Protein AF-A0A2N1MX37-F1 (afdb_monomer_lite)

Sequence (131 aa):
MPYKDLLLLTGAYEINIEELEELEKIKNSEKNAKVDQKEILVNDLLDKLIKQSNNEYHDVFFIFDEEQEKIGANRYVLSAASSYFKRMFYSGLSESSRDEIEVSIKGIHPDIFWILLRWLYGQSFEDAVKS

InterPro domains:
  IPR000210 BTB/POZ domain [PF00651] (53-126)
  IPR000210 BTB/POZ domain [PS50097] (58-121)
  IPR011333 SKP1/BTB/POZ domain superfamily [G3DSA:3.30.710.10] (22-130)
  IPR011333 SKP1/BTB/POZ domain superfamily [SSF54695] (53-124)

Radius of gyration: 19.91 Å; chains: 1; bounding box: 53×25×52 Å

Secondary structure (DSSP, 8-state):
--HHHHHHHTT-----HHHHHHHHHHHHHHTTS---HHHHHHHHHHHHHHH---GGG--EEEEETTT--EEEE-HHHHHHH-HHHHHHHHSSSGGGGSSSEEEEE-S--HHHHHHHHHHHTT--HHHHTT-

Foldseek 3Di:
DPVVVVCVVVPDDDQDPVNVVVVVVVCVVCVVDPDDPVVVQLVVQLCCQVVVVDLVQFQEWEAEPPPRDIGGHHLVLLVVLDVVSVCVQPVPPPNVPDSHYYHYDYPDDVLVVQLVVSVSSPDDSVVSNVD

pLDDT: mean 84.65, std 12.6, range [48.97, 97.56]

Organism: NCBI:txid588596

Structure (mmCIF, N/CA/C/O backbone):
data_AF-A0A2N1MX37-F1
#
_entry.id   AF-A0A2N1MX37-F1
#
loop_
_atom_site.group_PDB
_atom_site.id
_atom_site.type_symbol
_atom_site.label_atom_id
_atom_site.label_alt_id
_atom_site.label_comp_id
_atom_site.label_asym_id
_atom_site.label_entity_id
_atom_site.label_seq_id
_atom_site.pdbx_PDB_ins_code
_atom_site.Cartn_x
_atom_site.Cartn_y
_atom_site.Cartn_z
_atom_site.occupancy
_atom_site.B_iso_or_equiv
_atom_site.auth_seq_id
_atom_site.auth_comp_id
_atom_site.auth_asym_id
_atom_site.auth_atom_id
_atom_site.pdbx_PDB_model_num
ATOM 1 N N . MET A 1 1 ? 8.408 4.321 -35.810 1.00 56.41 1 MET A N 1
ATOM 2 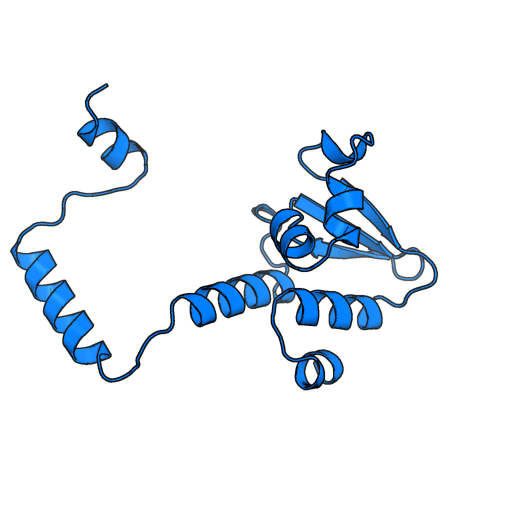C CA . MET A 1 1 ? 9.293 4.887 -34.776 1.00 56.41 1 MET A CA 1
ATOM 3 C C . MET A 1 1 ? 10.320 3.822 -34.417 1.00 56.41 1 MET A C 1
ATOM 5 O O . MET A 1 1 ? 9.905 2.758 -33.970 1.00 56.41 1 MET A O 1
ATOM 9 N N . PRO A 1 2 ? 11.609 4.018 -34.729 1.00 85.94 2 PRO A N 1
ATOM 10 C CA . PRO A 1 2 ? 12.679 3.124 -34.288 1.00 85.94 2 PRO A CA 1
ATOM 11 C C . PRO A 1 2 ? 12.681 2.974 -32.760 1.00 85.94 2 PRO A C 1
ATOM 13 O O . PRO A 1 2 ? 12.478 3.946 -32.040 1.00 85.94 2 PRO A O 1
ATOM 16 N N . TYR A 1 3 ? 12.926 1.764 -32.253 1.00 82.31 3 TYR A N 1
ATOM 17 C CA . TYR A 1 3 ? 12.909 1.464 -30.812 1.00 82.31 3 TYR A CA 1
ATOM 18 C C . TYR A 1 3 ? 13.896 2.323 -29.995 1.00 82.31 3 TYR A C 1
ATOM 20 O O . TYR A 1 3 ? 13.604 2.679 -28.858 1.00 82.31 3 TYR A O 1
ATOM 28 N N . LYS A 1 4 ? 15.027 2.727 -30.592 1.00 85.94 4 LYS A N 1
ATOM 29 C CA . LYS A 1 4 ? 16.013 3.610 -29.949 1.00 85.94 4 LYS A CA 1
ATOM 30 C C . LYS A 1 4 ? 15.424 4.984 -29.598 1.00 85.94 4 LYS A C 1
ATOM 32 O O . LYS A 1 4 ? 15.681 5.494 -28.514 1.00 85.94 4 LYS A O 1
ATOM 37 N N . ASP A 1 5 ? 14.570 5.529 -30.462 1.00 87.75 5 ASP A N 1
ATOM 38 C CA . ASP A 1 5 ? 13.920 6.822 -30.225 1.00 87.75 5 ASP A CA 1
ATOM 39 C C . ASP A 1 5 ? 12.871 6.727 -29.111 1.00 87.75 5 ASP A C 1
ATOM 41 O O . ASP A 1 5 ? 12.687 7.674 -28.352 1.00 87.75 5 ASP A O 1
ATOM 45 N N . LEU A 1 6 ? 12.208 5.571 -28.975 1.00 85.56 6 LEU A N 1
ATOM 46 C CA . LEU A 1 6 ? 11.275 5.315 -27.877 1.00 85.56 6 LEU A CA 1
ATOM 47 C C . LEU A 1 6 ? 12.007 5.262 -26.531 1.00 85.56 6 LEU A C 1
ATOM 49 O O . LEU A 1 6 ? 11.553 5.878 -25.574 1.00 85.56 6 LEU A O 1
ATOM 53 N N . LEU A 1 7 ? 13.151 4.574 -26.475 1.00 86.50 7 LEU A N 1
ATOM 54 C CA . LEU A 1 7 ? 13.968 4.494 -25.264 1.00 86.50 7 LEU A CA 1
ATOM 55 C C . LEU A 1 7 ? 14.404 5.882 -24.786 1.00 86.50 7 LEU A C 1
ATOM 57 O O . LEU A 1 7 ? 14.177 6.223 -23.624 1.00 86.50 7 LEU A O 1
ATOM 61 N N . LEU A 1 8 ? 14.960 6.693 -25.690 1.00 87.88 8 LEU A N 1
ATOM 62 C CA . LEU A 1 8 ? 15.376 8.061 -25.376 1.00 87.88 8 LEU A CA 1
ATOM 63 C C . LEU A 1 8 ? 14.188 8.934 -24.943 1.00 87.88 8 LEU A C 1
ATOM 65 O O . LEU A 1 8 ? 14.290 9.665 -23.961 1.00 87.88 8 LEU A O 1
ATOM 69 N N . LEU A 1 9 ? 13.036 8.820 -25.618 1.00 87.00 9 LEU A N 1
ATOM 70 C CA . LEU A 1 9 ? 11.818 9.553 -25.248 1.00 87.00 9 LEU A CA 1
ATOM 71 C C . LEU A 1 9 ? 11.332 9.204 -23.832 1.00 87.00 9 LEU A C 1
ATOM 73 O O . LEU A 1 9 ? 10.831 10.073 -23.124 1.00 87.00 9 LEU A O 1
ATOM 77 N N . THR A 1 10 ? 11.491 7.948 -23.410 1.00 83.00 10 THR A N 1
ATOM 78 C CA . THR A 1 10 ? 11.126 7.486 -22.059 1.00 83.00 10 THR A CA 1
ATOM 79 C C . THR A 1 10 ? 12.193 7.766 -20.994 1.00 83.00 10 THR A C 1
ATOM 81 O O . THR A 1 10 ? 12.071 7.281 -19.873 1.00 83.00 10 THR A O 1
ATOM 84 N N . GLY A 1 11 ? 13.230 8.547 -21.319 1.00 81.88 11 GLY A N 1
ATOM 85 C CA . GLY A 1 11 ? 14.264 8.970 -20.371 1.00 81.88 11 GLY A CA 1
ATOM 86 C C . GLY A 1 11 ? 15.460 8.025 -20.256 1.00 81.88 11 GLY A C 1
ATOM 87 O O . GLY A 1 11 ? 16.289 8.203 -19.365 1.00 81.88 11 GLY A O 1
ATOM 88 N N . ALA A 1 12 ? 15.586 7.032 -21.140 1.00 87.38 12 ALA A N 1
ATOM 89 C CA 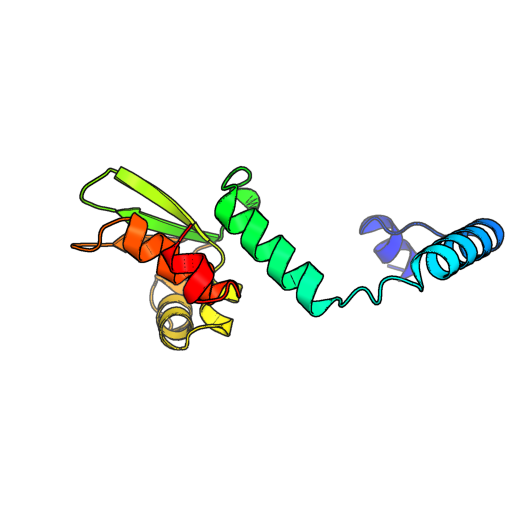. ALA A 1 12 ? 16.827 6.273 -21.238 1.00 87.38 12 ALA A CA 1
ATOM 90 C C . ALA A 1 12 ? 17.926 7.139 -21.869 1.00 87.38 12 ALA A C 1
ATOM 92 O O . ALA A 1 12 ? 17.655 8.033 -22.670 1.00 87.38 12 ALA A O 1
ATOM 93 N N . TYR A 1 13 ? 19.177 6.827 -21.559 1.00 82.19 13 TYR A N 1
ATOM 94 C CA . TYR A 1 13 ? 20.340 7.385 -22.236 1.00 82.19 13 TYR A CA 1
ATOM 95 C C . TYR A 1 13 ? 21.298 6.256 -22.615 1.00 82.19 13 TYR A C 1
ATOM 97 O O . TYR A 1 13 ? 21.264 5.164 -22.044 1.00 82.19 13 TYR A O 1
ATOM 105 N N . GLU A 1 14 ? 22.101 6.497 -23.646 1.00 81.75 14 GLU A N 1
ATOM 106 C CA . GLU A 1 14 ? 23.081 5.529 -24.127 1.00 81.75 14 GLU A CA 1
ATOM 107 C C . GLU A 1 14 ? 24.301 5.579 -23.207 1.00 81.75 14 GLU A C 1
ATOM 109 O O . GLU A 1 14 ? 24.959 6.610 -23.111 1.00 81.75 14 GLU A O 1
ATOM 114 N N . ILE A 1 15 ? 24.557 4.477 -22.505 1.00 81.56 15 ILE A N 1
ATOM 115 C CA . ILE A 1 15 ? 25.709 4.341 -21.613 1.00 81.56 15 ILE A CA 1
ATOM 116 C C . ILE A 1 15 ? 26.903 3.899 -22.457 1.00 81.56 15 ILE A C 1
ATOM 118 O O . ILE A 1 15 ? 26.793 2.945 -23.237 1.00 81.56 15 ILE A O 1
ATOM 122 N N . ASN A 1 16 ? 28.036 4.584 -22.320 1.00 85.06 16 ASN A N 1
ATOM 123 C CA . ASN A 1 16 ? 29.261 4.195 -23.019 1.00 85.06 16 ASN A CA 1
ATOM 124 C C . ASN A 1 16 ? 30.031 3.089 -22.256 1.00 85.06 16 ASN A C 1
ATOM 126 O O . ASN A 1 16 ? 29.708 2.745 -21.122 1.00 85.06 16 ASN A O 1
ATOM 130 N N . ILE A 1 17 ? 31.042 2.490 -22.895 1.00 79.94 17 ILE A N 1
ATOM 131 C CA . ILE A 1 17 ? 31.804 1.371 -22.304 1.00 79.94 17 ILE A CA 1
ATOM 132 C C . ILE A 1 17 ? 32.541 1.798 -21.025 1.00 79.94 17 ILE A C 1
ATOM 134 O O . ILE A 1 17 ? 32.602 1.027 -20.073 1.00 79.94 17 ILE A O 1
ATOM 138 N N . GLU A 1 18 ? 33.047 3.026 -20.970 1.00 81.38 18 GLU A N 1
ATOM 139 C CA . GLU A 1 18 ? 33.795 3.553 -19.822 1.00 81.38 18 GLU A CA 1
ATOM 140 C C . GLU A 1 18 ? 32.873 3.742 -18.603 1.00 81.38 18 GLU A C 1
ATOM 142 O O . GLU A 1 18 ? 33.199 3.316 -17.496 1.00 81.38 18 GLU A O 1
ATOM 147 N N . GLU A 1 19 ? 31.669 4.272 -18.821 1.00 77.88 19 GLU A N 1
ATOM 148 C CA . GLU A 1 19 ? 30.606 4.389 -17.819 1.00 77.88 19 GLU A CA 1
ATOM 149 C C . GLU A 1 19 ? 30.106 3.013 -17.359 1.00 77.88 19 GLU A C 1
ATOM 151 O O . GLU A 1 19 ? 29.844 2.814 -16.172 1.00 77.88 19 GLU A O 1
ATOM 156 N N . LEU A 1 20 ? 30.004 2.032 -18.264 1.00 79.06 20 LEU A N 1
ATOM 157 C CA . LEU A 1 20 ? 29.667 0.653 -17.896 1.00 79.06 20 LEU A CA 1
ATOM 158 C C . LEU A 1 20 ? 30.728 0.048 -16.965 1.00 79.06 20 LEU A C 1
ATOM 160 O O . LEU A 1 20 ? 30.373 -0.555 -15.950 1.00 79.06 20 LEU A O 1
ATOM 164 N N . GLU A 1 21 ? 32.013 0.240 -17.263 1.00 79.75 21 GLU A N 1
ATOM 165 C CA . GLU A 1 21 ? 33.118 -0.243 -16.426 1.00 79.75 21 GLU A CA 1
ATOM 166 C C . GLU A 1 21 ? 33.165 0.449 -15.052 1.00 79.75 21 GLU A C 1
ATOM 168 O O . GLU A 1 21 ? 33.476 -0.187 -14.038 1.00 79.75 21 GLU A O 1
ATOM 173 N N . GLU A 1 22 ? 32.840 1.742 -14.978 1.00 77.31 22 GLU A N 1
ATOM 174 C CA . GLU A 1 22 ? 32.704 2.466 -13.708 1.00 77.31 22 GLU A CA 1
ATOM 175 C C . GLU A 1 22 ? 31.515 1.961 -12.879 1.00 77.31 22 GLU A C 1
ATOM 177 O O . GLU A 1 22 ? 31.666 1.693 -11.682 1.00 77.31 22 GLU A O 1
ATOM 182 N N . LEU A 1 23 ? 30.360 1.725 -13.508 1.00 72.62 23 LEU A N 1
ATOM 183 C CA . LEU A 1 23 ? 29.183 1.145 -12.852 1.00 72.62 23 LEU A CA 1
ATOM 184 C C . LEU A 1 23 ? 29.442 -0.283 -12.348 1.00 72.62 23 LEU A C 1
ATOM 186 O 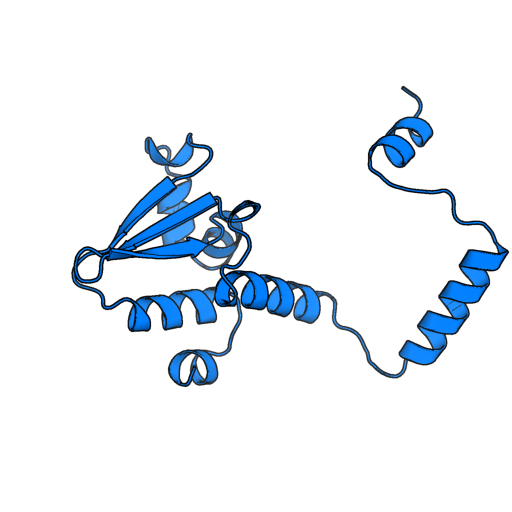O . LEU A 1 23 ? 28.956 -0.665 -11.279 1.00 72.62 23 LEU A O 1
ATOM 190 N N . GLU A 1 24 ? 30.232 -1.080 -13.070 1.00 71.62 24 GLU A N 1
ATOM 191 C CA . GLU A 1 24 ? 30.654 -2.409 -12.617 1.00 71.62 24 GLU A CA 1
ATOM 192 C C . GLU A 1 24 ? 31.586 -2.350 -11.399 1.00 71.62 24 GLU A C 1
ATOM 194 O O . GLU A 1 24 ? 31.471 -3.183 -10.492 1.00 71.62 24 GLU A O 1
ATOM 199 N N . LYS A 1 25 ? 32.480 -1.356 -11.323 1.00 71.06 25 LYS A N 1
ATOM 200 C CA . LYS A 1 25 ? 33.322 -1.124 -10.134 1.00 71.06 25 LYS A CA 1
ATOM 201 C C . LYS A 1 25 ? 32.480 -0.716 -8.923 1.00 71.06 25 LYS A C 1
ATOM 203 O O . LYS A 1 25 ? 32.695 -1.266 -7.841 1.00 71.06 25 LYS A O 1
ATOM 208 N N . ILE A 1 26 ? 31.486 0.157 -9.113 1.00 67.06 26 ILE A N 1
ATOM 209 C CA . ILE A 1 26 ? 30.530 0.558 -8.065 1.00 67.06 26 ILE A CA 1
ATOM 210 C C . ILE A 1 26 ? 29.753 -0.668 -7.562 1.00 67.06 26 ILE A C 1
ATOM 212 O O . ILE A 1 26 ? 29.806 -0.976 -6.369 1.00 67.06 26 ILE A O 1
ATOM 216 N N . LYS A 1 27 ? 29.166 -1.467 -8.464 1.00 61.59 27 LYS A N 1
ATOM 217 C CA . LYS A 1 27 ? 28.471 -2.723 -8.110 1.00 61.59 27 LYS A CA 1
ATOM 218 C C . LYS A 1 27 ? 29.351 -3.720 -7.359 1.00 61.59 27 LYS A C 1
ATOM 220 O O . LYS A 1 27 ? 28.870 -4.435 -6.483 1.00 61.59 27 LYS A O 1
ATOM 225 N N . ASN A 1 28 ? 30.637 -3.810 -7.698 1.00 57.31 28 ASN A N 1
ATOM 226 C CA . ASN A 1 28 ? 31.565 -4.708 -7.011 1.00 57.31 28 ASN A CA 1
ATOM 227 C C . ASN A 1 28 ? 31.967 -4.198 -5.615 1.00 57.31 28 ASN A C 1
ATOM 229 O O . ASN A 1 28 ? 32.253 -5.021 -4.746 1.00 57.31 28 ASN A O 1
ATOM 233 N N . SER A 1 29 ? 31.937 -2.884 -5.371 1.00 56.44 29 SER A N 1
ATOM 234 C CA . SER A 1 29 ? 32.096 -2.308 -4.026 1.00 56.44 29 SER A CA 1
ATOM 235 C C . SER A 1 29 ? 30.842 -2.477 -3.152 1.00 56.44 29 SER A C 1
ATOM 237 O O . SER A 1 29 ? 30.956 -2.707 -1.949 1.00 56.44 29 SER A O 1
ATOM 239 N N . GLU A 1 30 ? 29.655 -2.483 -3.767 1.00 55.38 30 GLU A N 1
ATOM 2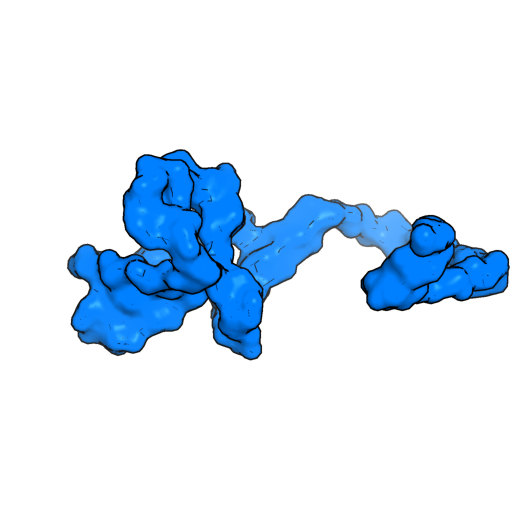40 C CA . GLU A 1 30 ? 28.357 -2.727 -3.115 1.00 55.38 30 GLU A CA 1
ATOM 241 C C . GLU A 1 30 ? 28.031 -4.217 -2.923 1.00 55.38 30 GLU A C 1
ATOM 243 O O . GLU A 1 30 ? 27.128 -4.566 -2.167 1.00 55.38 30 GLU A O 1
ATOM 248 N N . LYS A 1 31 ? 28.800 -5.123 -3.541 1.00 49.84 31 LYS A N 1
ATOM 249 C CA . LYS A 1 31 ? 28.614 -6.589 -3.507 1.00 49.84 31 LYS A CA 1
ATOM 250 C C . LYS A 1 31 ? 28.638 -7.216 -2.103 1.00 49.84 31 LYS A C 1
ATOM 252 O O . LYS A 1 31 ? 28.321 -8.396 -1.969 1.00 49.84 31 LYS A O 1
ATOM 257 N N . ASN A 1 32 ? 28.995 -6.450 -1.071 1.00 48.97 32 ASN A N 1
ATOM 258 C CA . ASN A 1 32 ? 28.933 -6.864 0.334 1.00 48.97 32 ASN A CA 1
ATOM 259 C C . ASN A 1 32 ? 27.571 -6.600 1.006 1.00 48.97 32 ASN A C 1
ATOM 261 O O . ASN A 1 32 ? 27.344 -7.090 2.109 1.00 48.97 32 ASN A O 1
ATOM 265 N N . ALA A 1 33 ? 26.649 -5.896 0.348 1.00 57.47 33 ALA A N 1
ATOM 266 C CA . ALA A 1 33 ? 25.244 -5.843 0.721 1.00 57.47 33 ALA A CA 1
ATOM 267 C C . ALA A 1 33 ? 24.461 -6.542 -0.389 1.00 57.47 33 ALA A C 1
ATOM 269 O O . ALA A 1 33 ? 24.348 -6.051 -1.508 1.00 57.47 33 ALA A O 1
ATOM 270 N N . LYS A 1 34 ? 23.952 -7.743 -0.119 1.00 58.12 34 LYS A N 1
ATOM 271 C CA . LYS A 1 34 ? 23.049 -8.420 -1.048 1.00 58.12 34 LYS A CA 1
ATOM 272 C C . LYS A 1 34 ? 21.737 -7.638 -1.051 1.00 58.12 34 LYS A C 1
ATOM 274 O O . LYS A 1 34 ? 20.869 -7.891 -0.228 1.00 58.12 34 LYS A O 1
ATOM 279 N N . VAL A 1 35 ? 21.646 -6.648 -1.926 1.00 67.94 35 VAL A N 1
ATOM 280 C CA . VAL A 1 35 ? 20.476 -5.791 -2.071 1.00 67.94 35 VAL A CA 1
ATOM 281 C C . VAL A 1 35 ? 19.324 -6.644 -2.612 1.00 67.94 35 VAL A C 1
ATOM 283 O O . VAL A 1 35 ? 19.318 -7.028 -3.783 1.00 67.94 35 VAL A O 1
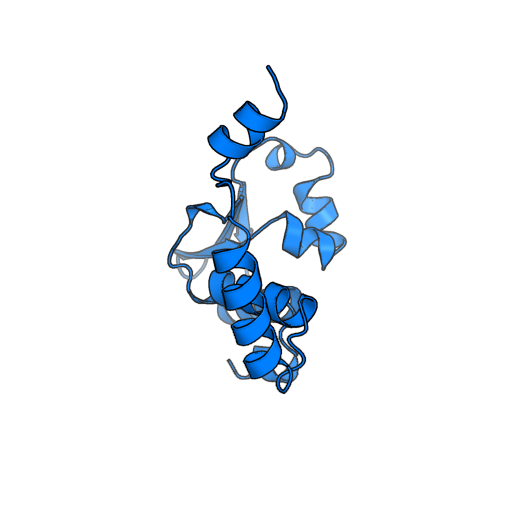ATOM 286 N N . ASP A 1 36 ? 18.383 -7.016 -1.744 1.00 84.00 36 ASP A N 1
ATOM 287 C CA . ASP A 1 36 ? 17.173 -7.727 -2.148 1.00 84.00 36 ASP A CA 1
ATOM 288 C C . ASP A 1 36 ? 16.192 -6.726 -2.770 1.00 84.00 36 ASP A C 1
ATOM 290 O O . ASP A 1 36 ? 15.603 -5.889 -2.087 1.00 84.00 36 ASP A O 1
ATOM 294 N N . GLN A 1 37 ? 16.003 -6.814 -4.088 1.00 86.69 37 GLN A N 1
ATOM 295 C CA . GLN A 1 37 ? 15.085 -5.942 -4.824 1.00 86.69 37 GLN A CA 1
ATOM 296 C C . GLN A 1 37 ? 13.649 -6.013 -4.281 1.00 86.69 37 GLN A C 1
ATOM 298 O O . GLN A 1 37 ? 12.919 -5.022 -4.355 1.00 86.69 37 GLN A O 1
ATOM 303 N N . LYS A 1 38 ? 13.238 -7.164 -3.727 1.00 88.75 38 LYS A N 1
ATOM 304 C CA . LYS A 1 38 ? 11.937 -7.311 -3.066 1.00 88.75 38 LYS A CA 1
ATOM 305 C C . LYS A 1 38 ? 11.852 -6.398 -1.846 1.00 88.75 38 LYS A C 1
ATOM 307 O O . LYS A 1 38 ? 10.844 -5.723 -1.670 1.00 88.75 38 LYS A O 1
ATOM 312 N N . GLU A 1 39 ? 12.891 -6.392 -1.018 1.00 89.31 39 GLU A N 1
ATOM 313 C CA . GLU A 1 39 ? 12.947 -5.593 0.205 1.00 89.31 39 GLU A CA 1
ATOM 314 C C . GLU A 1 39 ? 12.984 -4.097 -0.114 1.00 89.31 39 GLU A C 1
ATOM 316 O O . GLU A 1 39 ? 12.223 -3.342 0.482 1.00 89.31 39 GLU A O 1
ATOM 321 N N . ILE A 1 40 ? 13.757 -3.678 -1.126 1.00 90.75 40 ILE A N 1
ATOM 322 C CA . ILE A 1 40 ? 13.728 -2.284 -1.598 1.00 90.75 40 ILE A CA 1
ATOM 323 C C . ILE A 1 40 ? 12.314 -1.876 -2.000 1.00 90.75 40 ILE A C 1
ATOM 325 O O . ILE A 1 40 ? 11.835 -0.836 -1.563 1.00 90.75 40 ILE A O 1
ATOM 329 N N . LEU A 1 41 ? 11.654 -2.678 -2.843 1.00 91.88 41 LEU A N 1
ATOM 330 C CA . LEU A 1 41 ? 10.325 -2.348 -3.352 1.00 91.88 41 LEU A CA 1
ATOM 331 C C . LEU A 1 41 ? 9.309 -2.223 -2.213 1.00 91.88 41 LEU A C 1
ATOM 333 O O . LEU A 1 41 ? 8.548 -1.262 -2.177 1.00 91.88 41 LEU A O 1
ATOM 337 N N . VAL A 1 42 ? 9.294 -3.190 -1.294 1.00 93.38 42 VAL A N 1
ATOM 338 C CA . VAL A 1 42 ? 8.374 -3.192 -0.148 1.00 93.38 42 VAL A CA 1
ATOM 339 C C . VAL A 1 42 ? 8.633 -1.985 0.755 1.00 93.38 42 VAL A C 1
ATOM 341 O O . VAL A 1 42 ? 7.691 -1.270 1.090 1.00 93.38 42 VAL A O 1
ATOM 344 N N . ASN A 1 43 ? 9.898 -1.710 1.081 1.00 92.81 43 ASN A N 1
ATOM 345 C CA . ASN A 1 43 ? 10.264 -0.580 1.931 1.00 92.81 43 ASN A CA 1
ATOM 346 C C . ASN A 1 43 ? 9.911 0.760 1.279 1.00 92.81 43 ASN A C 1
ATOM 348 O O . ASN A 1 43 ? 9.352 1.618 1.947 1.00 92.81 43 ASN A O 1
ATOM 352 N N . ASP A 1 44 ? 10.168 0.933 -0.019 1.00 92.31 44 ASP A N 1
ATOM 353 C CA . ASP A 1 44 ? 9.833 2.160 -0.752 1.00 92.31 44 ASP A CA 1
ATOM 354 C C . ASP A 1 44 ? 8.315 2.398 -0.836 1.00 92.31 44 ASP A C 1
ATOM 356 O O . ASP A 1 44 ? 7.850 3.523 -0.638 1.00 92.31 44 ASP A O 1
ATOM 360 N N . LEU A 1 45 ? 7.519 1.346 -1.066 1.00 93.81 45 LEU A N 1
ATOM 361 C CA . LEU A 1 45 ? 6.055 1.443 -1.041 1.00 93.81 45 LEU A CA 1
ATOM 362 C C . LEU A 1 45 ? 5.545 1.833 0.352 1.00 93.81 45 LEU A C 1
ATOM 364 O O . LEU A 1 45 ? 4.673 2.698 0.461 1.00 93.81 45 LEU A O 1
ATOM 368 N N . LEU A 1 46 ? 6.083 1.216 1.409 1.00 94.75 46 LEU A N 1
ATOM 369 C CA . LEU A 1 46 ? 5.726 1.529 2.793 1.00 94.75 46 LEU A CA 1
ATOM 370 C C . LEU A 1 46 ? 6.118 2.966 3.166 1.00 94.75 46 LEU A C 1
ATOM 372 O O . LEU A 1 46 ? 5.322 3.681 3.771 1.00 94.75 46 LEU A O 1
ATOM 376 N N . ASP A 1 47 ? 7.303 3.419 2.762 1.00 92.94 47 ASP A N 1
ATOM 377 C CA . ASP A 1 47 ? 7.779 4.782 3.007 1.00 92.94 47 ASP A CA 1
ATOM 378 C C . ASP A 1 47 ? 6.884 5.825 2.330 1.00 92.94 47 ASP A C 1
ATOM 380 O O . ASP A 1 47 ? 6.556 6.852 2.931 1.00 92.94 47 ASP A O 1
ATOM 384 N N . LYS A 1 48 ? 6.458 5.561 1.088 1.00 92.06 48 LYS A N 1
ATOM 385 C CA . LYS A 1 48 ? 5.518 6.421 0.350 1.00 92.06 48 LYS A CA 1
ATOM 386 C C . LYS A 1 48 ? 4.160 6.489 1.037 1.00 92.06 48 LYS A C 1
ATOM 388 O O . LYS A 1 48 ? 3.629 7.589 1.202 1.00 92.06 48 LYS A O 1
ATOM 393 N N . LEU A 1 49 ? 3.652 5.345 1.504 1.00 93.88 49 LEU A N 1
ATOM 394 C CA . LEU A 1 49 ? 2.443 5.294 2.319 1.00 93.88 49 LEU A CA 1
ATOM 395 C C . LEU A 1 49 ? 2.615 6.126 3.601 1.00 93.88 49 LEU A C 1
ATOM 397 O O . LEU A 1 49 ? 1.750 6.927 3.916 1.00 93.88 49 LEU A O 1
ATOM 401 N N . ILE A 1 50 ? 3.704 5.986 4.355 1.00 93.12 50 ILE A N 1
ATOM 402 C CA . ILE A 1 50 ? 3.851 6.686 5.644 1.00 93.12 50 ILE A CA 1
ATOM 403 C C . ILE A 1 50 ? 4.035 8.194 5.457 1.00 93.12 50 ILE A C 1
ATOM 405 O O . ILE A 1 50 ? 3.438 8.984 6.185 1.00 93.12 50 ILE A O 1
ATOM 409 N N . LYS A 1 51 ? 4.860 8.610 4.491 1.00 91.75 51 LYS A N 1
ATOM 410 C CA . LYS A 1 51 ? 5.198 10.026 4.301 1.00 91.75 51 LY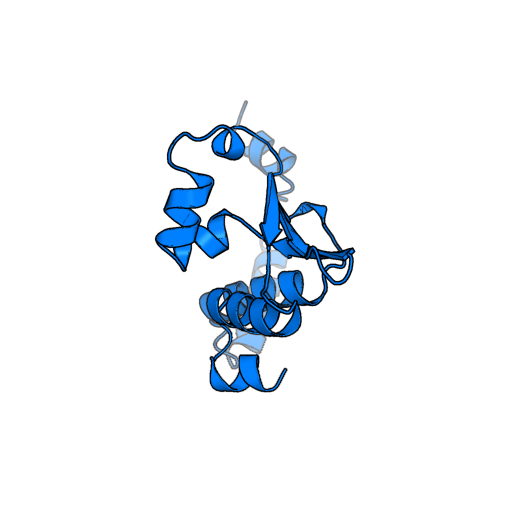S A CA 1
ATOM 411 C C . LYS A 1 51 ? 3.999 10.863 3.882 1.00 91.75 51 LYS A C 1
ATOM 413 O O . LYS A 1 51 ? 3.986 12.053 4.182 1.00 91.75 51 LYS A O 1
ATOM 418 N N . GLN A 1 52 ? 3.052 10.281 3.138 1.00 89.75 52 GLN A N 1
ATOM 419 C CA . GLN A 1 52 ? 1.900 10.979 2.545 1.00 89.75 52 GLN A CA 1
ATOM 420 C C . GLN A 1 52 ? 2.277 12.242 1.731 1.00 89.75 52 GLN A C 1
ATOM 422 O O . GLN A 1 52 ? 1.406 12.993 1.302 1.00 89.75 52 GLN A O 1
ATOM 427 N N . SER A 1 53 ? 3.568 12.495 1.478 1.00 66.00 53 SER A N 1
ATOM 428 C CA . SER A 1 53 ? 4.087 13.789 1.024 1.00 66.00 53 SER A CA 1
ATOM 429 C C . SER A 1 53 ? 4.061 13.952 -0.494 1.00 66.00 53 SER A C 1
ATOM 431 O O . SER A 1 53 ? 4.665 14.880 -1.025 1.00 66.00 53 SER A O 1
ATOM 433 N N . ASN A 1 54 ? 3.400 13.035 -1.200 1.00 61.94 54 ASN A N 1
ATOM 434 C CA . ASN A 1 54 ? 3.218 13.096 -2.638 1.00 61.94 54 ASN A CA 1
ATOM 435 C C . ASN A 1 54 ? 2.006 12.246 -3.043 1.00 61.94 54 ASN A C 1
ATOM 437 O O . ASN A 1 54 ? 2.102 11.032 -3.222 1.00 61.94 54 ASN A O 1
ATOM 441 N N . ASN A 1 55 ? 0.846 12.892 -3.127 1.00 68.88 55 ASN A N 1
ATOM 442 C CA . ASN A 1 55 ? -0.422 12.253 -3.468 1.00 68.88 55 ASN A CA 1
ATOM 443 C C . ASN A 1 55 ? -0.510 11.820 -4.940 1.00 68.88 55 ASN A C 1
ATOM 445 O O . ASN A 1 55 ? -1.462 11.133 -5.282 1.00 68.88 55 ASN A O 1
ATOM 449 N N . GLU A 1 56 ? 0.477 12.147 -5.785 1.00 78.44 56 GLU A N 1
ATOM 450 C CA . GLU A 1 56 ? 0.470 11.803 -7.216 1.00 78.44 56 GLU A CA 1
ATOM 451 C C . GLU A 1 56 ? 0.448 10.291 -7.496 1.00 78.44 56 GLU A C 1
ATOM 453 O O . GLU A 1 56 ? 0.029 9.862 -8.567 1.00 78.44 56 GLU A O 1
ATOM 458 N N . TYR A 1 57 ? 0.891 9.473 -6.536 1.00 80.69 57 TYR A N 1
ATOM 459 C CA . TYR A 1 57 ? 0.870 8.014 -6.659 1.00 80.69 57 TYR A CA 1
ATOM 460 C C . TYR A 1 57 ? -0.378 7.380 -6.043 1.00 80.69 57 TYR A C 1
ATOM 462 O O . TYR A 1 57 ? -0.626 6.196 -6.275 1.00 80.69 57 TYR A O 1
ATOM 470 N N . HIS A 1 58 ? -1.135 8.118 -5.230 1.00 91.38 58 HIS A N 1
ATOM 471 C CA . HIS A 1 58 ? -2.301 7.588 -4.534 1.00 91.38 58 HIS A CA 1
ATOM 472 C C . HIS A 1 58 ? -3.535 7.658 -5.435 1.00 91.38 58 HIS A C 1
ATOM 474 O O . HIS A 1 58 ? -3.933 8.728 -5.873 1.00 91.38 58 HIS A O 1
ATOM 480 N N . ASP A 1 59 ? -4.158 6.510 -5.679 1.00 92.69 59 ASP A N 1
ATOM 481 C CA . ASP A 1 59 ? -5.364 6.359 -6.505 1.00 92.69 59 ASP A CA 1
ATOM 482 C C . ASP A 1 59 ? -6.592 5.943 -5.669 1.00 92.69 59 ASP A C 1
ATOM 484 O O . ASP A 1 59 ? -7.692 5.748 -6.194 1.00 92.69 59 ASP A O 1
ATOM 488 N N . VAL A 1 60 ? -6.420 5.815 -4.349 1.00 93.75 60 VAL A N 1
ATOM 489 C CA . VAL A 1 60 ? -7.493 5.636 -3.369 1.00 93.75 60 VAL A CA 1
ATOM 490 C C . VAL A 1 60 ? -7.230 6.474 -2.129 1.00 93.75 60 VAL A C 1
ATOM 492 O O . VAL A 1 60 ? -6.108 6.533 -1.628 1.00 93.75 60 VAL A O 1
ATOM 495 N N . PHE A 1 61 ? -8.294 7.066 -1.600 1.00 94.12 61 PHE A N 1
ATOM 496 C CA . PHE A 1 61 ? -8.263 7.817 -0.361 1.00 94.12 61 PHE A CA 1
ATOM 497 C C . PHE A 1 61 ? -9.337 7.337 0.608 1.00 94.12 61 PHE A C 1
ATOM 499 O O . PHE A 1 61 ? -10.508 7.220 0.249 1.00 94.12 61 PHE A O 1
ATOM 506 N N . PHE A 1 62 ? -8.945 7.096 1.851 1.00 94.88 62 PHE A N 1
ATOM 507 C CA . PHE A 1 62 ? -9.845 6.725 2.935 1.00 94.88 62 PHE A CA 1
ATOM 508 C C . PHE A 1 62 ? -10.182 7.960 3.761 1.00 94.88 62 PHE A C 1
ATOM 510 O O . PHE A 1 62 ? -9.269 8.646 4.214 1.00 94.88 62 PHE A O 1
ATOM 517 N N . ILE A 1 63 ? -11.473 8.247 3.924 1.00 94.12 63 ILE A N 1
ATOM 518 C CA . ILE A 1 63 ? -11.980 9.422 4.642 1.00 94.12 63 ILE A CA 1
ATOM 519 C C . ILE A 1 63 ? -12.675 8.947 5.912 1.00 94.12 63 ILE A C 1
ATOM 521 O O . ILE A 1 63 ? -13.597 8.132 5.833 1.00 94.12 63 ILE A O 1
ATOM 525 N N . PHE A 1 64 ? -12.247 9.456 7.064 1.00 92.94 64 PHE A N 1
ATOM 526 C CA . PHE A 1 64 ? -12.764 9.047 8.369 1.00 92.94 64 PHE A CA 1
ATOM 527 C C . PHE A 1 64 ? -13.796 10.049 8.881 1.00 92.94 64 PHE A C 1
ATOM 529 O O . PHE A 1 64 ? -13.505 11.236 9.041 1.00 92.94 64 PHE A O 1
ATOM 536 N N . ASP A 1 65 ? -15.004 9.555 9.157 1.00 83.25 65 ASP A N 1
ATOM 537 C CA . ASP A 1 65 ? -16.154 10.392 9.525 1.00 83.25 65 ASP A CA 1
ATOM 538 C C . ASP A 1 65 ? -15.953 11.145 10.862 1.00 83.25 65 ASP A C 1
ATOM 540 O O . ASP A 1 65 ? -16.555 12.198 11.067 1.00 83.25 65 ASP A O 1
ATOM 544 N N . GLU A 1 66 ? -15.121 10.622 11.770 1.00 72.31 66 GLU A N 1
ATOM 545 C CA . GLU A 1 66 ? -14.960 11.151 13.135 1.00 72.31 66 GLU A CA 1
ATOM 546 C C . GLU A 1 66 ? -13.889 12.250 13.251 1.00 72.31 66 GLU A C 1
ATOM 548 O O . GLU A 1 66 ? -14.044 13.157 14.067 1.00 72.31 66 GLU A O 1
ATOM 553 N N . GLU A 1 67 ? -12.846 12.225 12.412 1.00 69.56 67 GLU A N 1
ATOM 554 C CA . GLU A 1 67 ? -11.658 13.087 12.585 1.00 69.56 67 GLU A CA 1
ATOM 555 C C . GLU A 1 67 ? -11.312 13.952 11.360 1.00 69.56 67 GLU A C 1
ATOM 557 O O . GLU A 1 67 ? -10.354 14.719 11.395 1.00 69.56 67 GLU A O 1
ATOM 562 N N . GLN A 1 68 ? -12.084 13.857 10.267 1.00 70.88 68 GLN A N 1
ATOM 563 C CA . GLN A 1 68 ? -11.742 14.449 8.959 1.00 70.88 68 GLN A CA 1
ATOM 564 C C . GLN A 1 68 ? -10.329 14.084 8.462 1.00 70.88 68 GLN A C 1
ATOM 566 O O . GLN A 1 68 ? -9.763 14.776 7.613 1.00 70.88 68 GLN A O 1
ATOM 571 N N . GLU A 1 69 ? -9.758 12.984 8.959 1.00 86.75 69 GLU A N 1
ATOM 572 C CA . GLU A 1 69 ? -8.493 12.464 8.460 1.00 86.75 69 GLU A CA 1
ATOM 573 C C . GLU A 1 69 ? -8.699 11.837 7.076 1.00 86.75 69 GLU A C 1
ATOM 575 O O . GLU A 1 69 ? -9.726 11.205 6.792 1.00 86.75 69 GLU A O 1
ATOM 580 N N . LYS A 1 70 ? -7.708 12.034 6.202 1.00 91.38 70 LYS A N 1
ATOM 581 C CA . LYS A 1 70 ? -7.651 11.460 4.860 1.00 91.38 70 LYS A CA 1
ATOM 582 C C . LYS A 1 70 ? -6.334 10.713 4.704 1.00 91.38 70 LYS A C 1
ATOM 584 O O . LYS A 1 70 ? -5.274 11.325 4.799 1.00 91.38 70 LYS A O 1
ATOM 589 N N . ILE A 1 71 ? -6.408 9.419 4.407 1.00 94.56 71 ILE A N 1
ATOM 590 C CA . ILE A 1 71 ? -5.228 8.584 4.147 1.00 94.56 71 ILE A CA 1
ATOM 591 C C . ILE A 1 71 ? -5.226 8.181 2.675 1.00 94.56 71 ILE A C 1
ATOM 593 O O . ILE A 1 71 ? -6.153 7.509 2.220 1.00 94.56 71 ILE A O 1
ATOM 597 N N . GLY A 1 72 ? -4.201 8.586 1.924 1.00 95.19 72 GLY A N 1
ATOM 598 C CA . GLY A 1 72 ? -3.989 8.135 0.548 1.00 95.19 72 GLY A CA 1
ATOM 599 C C . GLY A 1 72 ? -3.220 6.813 0.487 1.00 95.19 72 GLY A C 1
ATOM 600 O O . GLY A 1 72 ? -2.329 6.575 1.303 1.00 95.19 72 GLY A O 1
ATOM 601 N N . ALA A 1 73 ? -3.570 5.952 -0.468 1.00 95.81 73 ALA A N 1
ATOM 602 C CA . ALA A 1 73 ? -2.926 4.658 -0.702 1.00 95.81 73 ALA A CA 1
ATOM 603 C C . ALA A 1 73 ? -3.023 4.234 -2.183 1.00 95.81 73 ALA A C 1
ATOM 605 O O . ALA A 1 73 ? -3.498 4.987 -3.033 1.00 95.81 73 ALA A O 1
ATOM 606 N N . ASN A 1 74 ? -2.567 3.014 -2.495 1.00 94.56 74 ASN A N 1
ATOM 607 C CA . ASN A 1 74 ? -2.533 2.454 -3.846 1.00 94.56 74 ASN A CA 1
ATOM 608 C C . ASN A 1 74 ? -3.460 1.230 -3.971 1.00 94.56 74 ASN A C 1
ATOM 610 O O . ASN A 1 74 ? -3.243 0.192 -3.333 1.00 94.56 74 ASN A O 1
ATOM 614 N N . ARG A 1 75 ? -4.446 1.287 -4.868 1.00 93.94 75 ARG A N 1
ATOM 615 C CA . ARG A 1 75 ? -5.410 0.212 -5.148 1.00 93.94 75 ARG A CA 1
ATOM 616 C C . ARG A 1 75 ? -4.722 -1.080 -5.541 1.00 93.94 75 ARG A C 1
ATOM 618 O O . ARG A 1 75 ? -5.146 -2.151 -5.105 1.00 93.94 75 ARG A O 1
ATOM 625 N N . TYR A 1 76 ? -3.679 -0.995 -6.368 1.00 93.81 76 TYR A N 1
ATOM 626 C CA . TYR A 1 76 ? -2.965 -2.177 -6.848 1.00 93.81 76 TYR A CA 1
ATOM 627 C C . TYR A 1 76 ? -2.250 -2.913 -5.709 1.00 93.81 76 TYR A C 1
ATOM 629 O O . TYR A 1 76 ? -2.408 -4.127 -5.582 1.00 93.81 76 TYR A O 1
ATOM 637 N N . VAL A 1 77 ? -1.541 -2.184 -4.836 1.00 95.81 77 VAL A N 1
ATOM 638 C CA . VAL A 1 77 ? -0.849 -2.754 -3.664 1.00 95.81 77 VAL A CA 1
ATOM 639 C C . VAL A 1 77 ? -1.855 -3.436 -2.739 1.00 95.81 77 VAL A C 1
ATOM 641 O O . VAL A 1 77 ? -1.728 -4.624 -2.440 1.00 95.81 77 VAL A O 1
ATOM 644 N N . LEU A 1 78 ? -2.927 -2.728 -2.375 1.00 97.06 78 LEU A N 1
ATOM 645 C CA . LEU A 1 78 ? -3.979 -3.265 -1.511 1.00 97.06 78 LEU A CA 1
ATOM 646 C C . LEU A 1 78 ? -4.701 -4.470 -2.134 1.00 97.06 78 LEU A C 1
ATOM 648 O O . LEU A 1 78 ? -5.038 -5.421 -1.430 1.00 97.06 78 LEU A O 1
ATOM 652 N N . SER A 1 79 ? -4.912 -4.475 -3.452 1.00 95.88 79 SER A N 1
ATOM 653 C CA . SER A 1 79 ? -5.530 -5.602 -4.169 1.00 95.88 79 SER A CA 1
ATOM 654 C C . SER A 1 79 ? -4.629 -6.828 -4.249 1.00 95.88 79 SER A C 1
ATOM 656 O O . SER A 1 79 ? -5.131 -7.954 -4.240 1.00 95.88 79 SER A O 1
ATOM 658 N N . ALA A 1 80 ? -3.314 -6.622 -4.352 1.00 96.12 80 ALA A N 1
ATOM 659 C CA . ALA A 1 80 ? -2.335 -7.700 -4.320 1.00 96.12 80 ALA A CA 1
ATOM 660 C C . ALA A 1 80 ? -2.272 -8.342 -2.926 1.00 96.12 80 ALA A C 1
ATOM 662 O O . ALA A 1 80 ? -2.194 -9.565 -2.821 1.00 96.12 80 ALA A O 1
ATOM 663 N N . ALA A 1 81 ? -2.372 -7.528 -1.872 1.00 97.00 81 ALA A N 1
ATOM 664 C CA . ALA A 1 81 ? -2.330 -7.988 -0.487 1.00 97.00 81 ALA A CA 1
ATOM 665 C C . ALA A 1 81 ? -3.679 -8.531 0.035 1.00 97.00 81 ALA A C 1
ATOM 667 O O . ALA A 1 81 ? -3.699 -9.339 0.961 1.00 97.00 81 ALA A O 1
ATOM 668 N N . SER A 1 82 ? -4.820 -8.120 -0.539 1.00 96.81 82 SER A N 1
ATOM 669 C CA . SER A 1 82 ? -6.149 -8.438 0.002 1.00 96.81 82 SER A CA 1
ATOM 670 C C . SER A 1 82 ? -7.220 -8.672 -1.064 1.00 96.81 82 SER A C 1
ATOM 672 O O . SER A 1 82 ? -7.581 -7.797 -1.854 1.00 96.81 82 SER A O 1
ATOM 674 N N . SER A 1 83 ? -7.845 -9.853 -1.004 1.00 94.56 83 SER A N 1
ATOM 675 C CA . SER A 1 83 ? -8.992 -10.191 -1.860 1.00 94.56 83 SER A CA 1
ATOM 676 C C . SER A 1 83 ? -10.227 -9.316 -1.607 1.00 94.56 83 SER A C 1
ATOM 678 O O . SER A 1 83 ? -11.064 -9.176 -2.500 1.00 94.56 83 SER A O 1
ATOM 680 N N . TYR A 1 84 ? -10.349 -8.725 -0.412 1.00 93.44 84 TYR A N 1
ATOM 681 C CA . TYR A 1 84 ? -11.406 -7.766 -0.094 1.00 93.44 84 TYR A CA 1
ATOM 682 C C . TYR A 1 84 ? -11.221 -6.483 -0.906 1.00 93.44 84 TYR A C 1
ATOM 684 O O . TYR A 1 84 ? -12.104 -6.133 -1.686 1.00 93.44 84 TYR A O 1
ATOM 692 N N . PHE A 1 85 ? -10.044 -5.856 -0.808 1.00 94.25 85 PHE A N 1
ATOM 693 C CA . PHE A 1 85 ? -9.720 -4.639 -1.557 1.00 94.25 85 PHE A CA 1
ATOM 694 C C . PHE A 1 85 ? -9.755 -4.881 -3.068 1.00 94.25 85 PHE A C 1
ATOM 696 O O . PHE A 1 85 ? -10.337 -4.085 -3.800 1.00 94.25 85 PHE A O 1
ATOM 703 N N . LYS A 1 86 ? -9.275 -6.042 -3.536 1.00 93.06 86 LYS A N 1
ATOM 704 C CA . LYS A 1 86 ? -9.405 -6.434 -4.946 1.00 93.06 86 LYS A CA 1
ATOM 705 C C . LYS A 1 86 ? -10.860 -6.435 -5.423 1.00 93.06 86 LYS A C 1
ATOM 707 O O . LYS A 1 86 ? -11.149 -5.918 -6.498 1.00 93.06 86 LYS A O 1
ATOM 712 N N . ARG A 1 87 ? -11.782 -7.022 -4.650 1.00 91.06 87 ARG A N 1
ATOM 713 C CA . ARG A 1 87 ? -13.215 -7.008 -4.989 1.00 91.06 87 ARG A CA 1
ATOM 714 C C . ARG A 1 87 ? -13.787 -5.598 -4.915 1.00 91.06 87 ARG A C 1
ATOM 716 O O . ARG A 1 87 ? -14.492 -5.208 -5.836 1.00 91.06 87 ARG A O 1
ATOM 723 N N . MET A 1 88 ? -13.463 -4.836 -3.878 1.00 89.25 88 MET A N 1
ATOM 724 C CA . MET A 1 88 ? -13.946 -3.464 -3.713 1.00 89.25 88 MET A CA 1
ATOM 725 C C . MET A 1 88 ? -13.576 -2.587 -4.918 1.00 89.25 88 MET A C 1
ATOM 727 O O . MET A 1 88 ? -14.438 -1.925 -5.479 1.00 89.25 88 MET A O 1
ATOM 731 N N . PHE A 1 89 ? -12.331 -2.667 -5.394 1.00 89.75 89 PHE A N 1
ATOM 732 C CA . PHE A 1 89 ? -11.851 -1.815 -6.485 1.00 89.75 89 PHE A CA 1
ATOM 733 C C . PHE A 1 89 ? -12.181 -2.324 -7.895 1.00 89.75 89 PHE A C 1
ATOM 735 O O . PHE A 1 89 ? -12.241 -1.520 -8.819 1.00 89.75 89 PHE A O 1
ATOM 742 N N . TYR A 1 90 ? -12.386 -3.634 -8.093 1.00 83.19 90 TYR A N 1
ATOM 743 C CA . TYR A 1 90 ? -12.486 -4.229 -9.438 1.00 83.19 90 TYR A CA 1
ATOM 744 C C . TYR A 1 90 ? -13.733 -5.100 -9.678 1.00 83.19 90 TYR A C 1
ATOM 746 O O . TYR A 1 90 ? -13.807 -5.784 -10.696 1.00 83.19 90 TYR A O 1
ATOM 754 N N . SER A 1 91 ? -14.737 -5.093 -8.792 1.00 77.38 91 SER A N 1
ATOM 755 C CA . SER A 1 91 ? -15.984 -5.869 -8.981 1.00 77.38 91 SER A CA 1
ATOM 756 C C . SER A 1 91 ? -17.010 -5.245 -9.945 1.00 77.38 91 SER A C 1
ATOM 758 O O . SER A 1 91 ? -18.126 -5.746 -10.048 1.00 77.38 91 SER A O 1
ATOM 760 N N . GLY A 1 92 ? -16.651 -4.188 -10.684 1.00 62.97 92 GLY A N 1
ATOM 761 C CA . GLY A 1 92 ? -17.532 -3.546 -11.673 1.00 62.97 92 GLY A CA 1
ATOM 762 C C . GLY A 1 92 ? -18.524 -2.533 -11.092 1.00 62.97 92 GLY A C 1
ATOM 763 O O . GLY A 1 92 ? -19.422 -2.081 -11.798 1.00 62.97 92 GLY A O 1
ATOM 764 N N . LEU A 1 93 ? -18.367 -2.158 -9.819 1.00 61.25 93 LEU A N 1
ATOM 765 C CA . LEU A 1 93 ? -19.057 -1.014 -9.216 1.00 61.25 93 LEU A CA 1
ATOM 766 C C . LEU A 1 93 ? -18.490 0.304 -9.775 1.00 61.25 93 LEU A C 1
ATOM 768 O O . LEU A 1 93 ? -17.366 0.334 -10.277 1.00 61.25 93 LEU A O 1
ATOM 772 N N . SER A 1 94 ? -19.247 1.403 -9.680 1.00 57.50 94 SER A N 1
ATOM 773 C CA . SER A 1 94 ? -18.884 2.726 -10.232 1.00 57.50 94 SER A CA 1
ATOM 774 C C . SER A 1 94 ? -17.536 3.281 -9.752 1.00 57.50 94 SER A C 1
ATOM 776 O O . SER A 1 94 ? -16.992 4.198 -10.360 1.00 57.50 94 SER A O 1
ATOM 778 N N . GLU A 1 95 ? -17.001 2.742 -8.659 1.00 60.75 95 GLU A N 1
ATOM 779 C CA . GLU A 1 95 ? -15.674 3.062 -8.123 1.00 60.75 95 GLU A CA 1
ATOM 780 C C . GLU A 1 95 ? -14.548 2.536 -9.032 1.00 60.75 95 GLU A C 1
ATOM 782 O O . GLU A 1 95 ? -13.495 3.150 -9.136 1.00 60.75 95 GLU A O 1
ATOM 787 N N . SER A 1 96 ? -14.777 1.451 -9.776 1.00 60.12 96 SER A N 1
ATOM 788 C CA . SER A 1 96 ? -13.748 0.813 -10.613 1.00 60.12 96 SER A CA 1
ATOM 789 C C . SER A 1 96 ? -13.324 1.621 -11.848 1.00 60.12 96 SER A C 1
ATOM 791 O O . SER A 1 96 ? -12.256 1.359 -12.402 1.00 60.12 96 SER A O 1
ATOM 793 N N . SER A 1 97 ? -14.130 2.602 -12.276 1.00 61.62 97 SER A N 1
ATOM 794 C CA . SER A 1 97 ? -13.912 3.386 -13.502 1.00 61.62 97 SER A CA 1
ATOM 795 C C . SER A 1 97 ? -13.382 4.804 -13.269 1.00 61.62 97 SER A C 1
ATOM 797 O O . SER A 1 97 ? -13.301 5.569 -14.227 1.00 61.62 97 SER A O 1
ATOM 799 N N . ARG A 1 98 ? -13.096 5.192 -12.021 1.00 70.06 98 ARG A N 1
ATOM 800 C CA . ARG A 1 98 ? -12.534 6.512 -11.698 1.00 70.06 98 ARG A CA 1
ATOM 801 C C . ARG A 1 98 ? -11.010 6.440 -11.602 1.00 70.06 98 ARG A C 1
ATOM 803 O O . ARG A 1 98 ? -10.475 5.420 -11.160 1.00 70.06 98 ARG A O 1
ATOM 810 N N . ASP A 1 99 ? -10.354 7.535 -11.985 1.00 76.25 99 ASP A N 1
ATOM 811 C CA . ASP A 1 99 ? -8.899 7.701 -11.864 1.00 76.25 99 ASP A CA 1
ATOM 812 C C . ASP A 1 99 ? -8.469 7.707 -10.389 1.00 76.25 99 ASP A C 1
ATOM 814 O O . ASP A 1 99 ? -7.503 7.048 -10.019 1.00 76.25 99 ASP A O 1
ATOM 818 N N . GLU A 1 100 ? -9.269 8.347 -9.533 1.00 84.00 100 GLU A N 1
ATOM 819 C CA . GLU A 1 100 ? -9.127 8.340 -8.078 1.00 84.00 100 GLU A CA 1
ATOM 820 C C . GLU A 1 100 ? -10.461 7.968 -7.419 1.00 84.00 100 GLU A C 1
ATOM 822 O O . GLU A 1 100 ? -11.543 8.335 -7.899 1.00 84.00 100 GLU A O 1
ATOM 827 N N . ILE A 1 101 ? -10.399 7.248 -6.298 1.00 89.06 101 ILE A N 1
ATOM 828 C CA . ILE A 1 101 ? -11.583 6.888 -5.509 1.00 89.06 101 ILE A CA 1
ATOM 829 C C . ILE A 1 101 ? -11.471 7.363 -4.065 1.00 89.06 101 ILE A C 1
ATOM 831 O O . ILE A 1 101 ? -10.404 7.331 -3.460 1.00 89.06 101 ILE A O 1
ATOM 835 N N . GLU A 1 102 ? -12.606 7.744 -3.491 1.00 90.94 102 GLU A N 1
ATOM 836 C CA . GLU A 1 102 ? -12.729 8.067 -2.074 1.00 90.94 102 GLU A CA 1
ATOM 837 C C . GLU A 1 102 ? -13.627 7.031 -1.397 1.00 90.94 102 GLU A C 1
ATOM 839 O O . GLU A 1 102 ? -14.707 6.711 -1.896 1.00 90.94 102 GLU A O 1
ATOM 844 N N . VAL A 1 103 ? -13.169 6.493 -0.269 1.00 91.50 103 VAL A N 1
ATOM 845 C CA . VAL A 1 103 ? -13.841 5.442 0.499 1.00 91.50 103 VAL A CA 1
ATOM 846 C C . VAL A 1 103 ? -14.096 5.974 1.906 1.00 91.50 103 VAL A C 1
ATOM 848 O O . VAL A 1 103 ? -13.156 6.232 2.655 1.00 91.50 103 VAL A O 1
ATOM 851 N N . SER A 1 104 ? -15.366 6.141 2.277 1.00 91.88 104 SER A N 1
ATOM 852 C CA . SER A 1 104 ? -15.745 6.546 3.639 1.00 91.88 104 SER A CA 1
ATOM 853 C C . SER A 1 104 ? -15.583 5.368 4.600 1.00 91.88 104 SER A C 1
ATOM 855 O O . SER A 1 104 ? -16.101 4.273 4.358 1.00 91.88 104 SER A O 1
ATOM 857 N N . ILE A 1 105 ? -14.858 5.606 5.690 1.00 92.75 105 ILE A N 1
ATOM 858 C CA . ILE A 1 105 ? -14.616 4.658 6.772 1.00 92.75 105 ILE A CA 1
ATOM 859 C C . ILE A 1 105 ? -15.374 5.135 8.012 1.00 92.75 105 ILE A C 1
ATOM 861 O O . ILE A 1 105 ? -15.193 6.260 8.480 1.00 92.75 105 ILE A O 1
ATOM 865 N N . LYS A 1 106 ? -16.234 4.259 8.546 1.00 91.75 106 LYS A N 1
ATOM 866 C CA . LYS A 1 106 ? -17.141 4.567 9.661 1.00 91.75 106 LYS A CA 1
ATOM 867 C C . LYS A 1 106 ? -16.881 3.660 10.851 1.00 91.75 106 LYS A C 1
ATOM 869 O O . LYS A 1 106 ? -16.776 2.446 10.675 1.00 91.75 106 LYS A O 1
ATOM 874 N N . GLY A 1 107 ? -16.841 4.238 12.051 1.00 89.06 107 GLY A N 1
ATOM 875 C CA . GLY A 1 107 ? -16.696 3.495 13.307 1.00 89.06 107 GLY A CA 1
ATOM 876 C C . GLY A 1 107 ? -15.352 2.779 13.470 1.00 89.06 107 GLY A C 1
ATOM 877 O O . GLY A 1 107 ? -15.258 1.831 14.247 1.00 89.06 107 GLY A O 1
ATOM 878 N N . ILE A 1 108 ? -14.328 3.195 12.718 1.00 90.50 108 ILE A N 1
ATOM 879 C CA . ILE A 1 108 ? -12.949 2.720 12.851 1.00 90.50 108 ILE A CA 1
ATOM 880 C C . ILE A 1 108 ? -12.071 3.951 13.053 1.00 90.50 108 ILE A C 1
ATOM 882 O O . ILE A 1 108 ? -12.081 4.849 12.216 1.00 90.50 108 ILE A O 1
ATOM 886 N N . HIS A 1 109 ? -11.312 3.968 14.146 1.00 91.50 109 HIS A N 1
ATOM 887 C CA . HIS A 1 109 ? -10.350 5.029 14.435 1.00 91.50 109 HIS A CA 1
ATOM 888 C C . HIS A 1 109 ? -9.202 5.012 13.405 1.00 91.50 109 HIS A C 1
ATOM 890 O O . HIS A 1 109 ? -8.724 3.913 13.084 1.00 91.50 109 HIS A O 1
ATOM 896 N N . PRO A 1 110 ? -8.721 6.173 12.918 1.00 92.19 110 PRO A N 1
ATOM 897 C CA . PRO A 1 110 ? -7.659 6.242 11.911 1.00 92.19 110 PRO A CA 1
ATOM 898 C C . PRO A 1 110 ? -6.414 5.414 12.255 1.00 92.19 110 PRO A C 1
ATOM 900 O O . PRO A 1 110 ? -5.954 4.634 11.423 1.00 92.19 110 PRO A O 1
ATOM 903 N N . ASP A 1 111 ? -5.941 5.465 13.504 1.00 93.19 111 ASP A N 1
ATOM 904 C CA . ASP A 1 111 ? -4.800 4.661 13.984 1.00 93.19 111 ASP A CA 1
ATOM 905 C C . ASP A 1 111 ? -4.938 3.153 13.722 1.00 93.19 111 ASP A C 1
ATOM 907 O O . ASP A 1 111 ? -3.990 2.489 13.297 1.00 93.19 111 ASP A O 1
ATOM 911 N N . ILE A 1 112 ? -6.133 2.589 13.926 1.00 94.12 112 ILE A N 1
ATOM 912 C CA . ILE A 1 112 ? -6.383 1.162 13.678 1.00 94.12 112 ILE A CA 1
ATOM 913 C C . ILE A 1 112 ? -6.269 0.857 12.184 1.00 94.12 112 ILE A C 1
ATOM 915 O O . ILE A 1 112 ? -5.754 -0.191 11.783 1.00 94.12 112 ILE A O 1
ATOM 919 N N . PHE A 1 113 ? -6.728 1.784 11.348 1.00 95.44 113 PHE A N 1
ATOM 920 C CA . PHE A 1 113 ? -6.634 1.649 9.904 1.00 95.44 113 PHE A CA 1
ATOM 921 C C . PHE A 1 113 ? -5.191 1.815 9.410 1.00 95.44 113 PHE A C 1
ATOM 923 O O . PHE A 1 113 ? -4.763 1.078 8.522 1.00 95.44 113 PHE A O 1
ATOM 930 N N . TRP A 1 114 ? -4.402 2.693 10.033 1.00 96.19 114 TRP A N 1
ATOM 931 C CA . TRP A 1 114 ? -2.967 2.824 9.779 1.00 96.19 114 TRP A CA 1
ATOM 932 C C . TRP A 1 114 ? -2.204 1.522 10.032 1.00 96.19 114 TRP A C 1
ATOM 934 O O . TRP A 1 114 ? -1.387 1.130 9.197 1.00 96.19 114 TRP A O 1
ATOM 944 N N . ILE A 1 115 ? -2.503 0.818 11.130 1.00 97.31 115 ILE A N 1
ATOM 945 C CA . ILE A 1 115 ? -1.915 -0.500 11.429 1.00 97.31 115 ILE A CA 1
ATOM 946 C C . ILE A 1 115 ? -2.225 -1.492 10.300 1.00 97.31 115 ILE A C 1
ATOM 948 O O . ILE A 1 115 ? -1.326 -2.180 9.810 1.00 97.31 115 ILE A O 1
ATOM 952 N N . LEU A 1 116 ? -3.486 -1.544 9.852 1.00 97.31 116 LEU A N 1
ATOM 953 C CA . LEU A 1 116 ? -3.903 -2.408 8.746 1.00 97.31 116 LEU A CA 1
ATOM 954 C C . LEU A 1 116 ? -3.142 -2.077 7.456 1.00 97.31 116 LEU A C 1
ATOM 956 O O . LEU A 1 116 ? -2.622 -2.985 6.807 1.00 97.31 116 LEU A O 1
ATOM 960 N N . LEU A 1 117 ? -3.072 -0.799 7.077 1.00 97.25 117 LEU A N 1
ATOM 961 C CA . LEU A 1 117 ? -2.408 -0.380 5.843 1.00 97.25 117 LEU A CA 1
ATOM 962 C C . LEU A 1 117 ? -0.912 -0.693 5.875 1.00 97.25 117 LEU A C 1
ATOM 964 O O . LEU A 1 117 ? -0.402 -1.293 4.934 1.00 97.25 117 LEU A O 1
ATOM 968 N N . ARG A 1 118 ? -0.224 -0.374 6.973 1.00 97.50 118 ARG A N 1
ATOM 969 C CA . ARG A 1 118 ? 1.198 -0.689 7.168 1.00 97.50 118 ARG A CA 1
ATOM 970 C C . ARG A 1 118 ? 1.492 -2.181 7.023 1.00 97.50 118 ARG A C 1
ATOM 972 O O . ARG A 1 118 ? 2.409 -2.565 6.296 1.00 97.50 118 ARG A O 1
ATOM 979 N N . TRP A 1 119 ? 0.668 -3.025 7.644 1.00 97.50 119 TRP A N 1
ATOM 980 C CA . TRP A 1 119 ? 0.782 -4.478 7.518 1.00 97.50 119 TRP A CA 1
ATOM 981 C C . TRP A 1 119 ? 0.549 -4.962 6.076 1.00 97.50 119 TRP A C 1
ATOM 983 O O . TRP A 1 119 ? 1.322 -5.767 5.557 1.00 97.50 119 TRP A O 1
ATOM 993 N N . LEU A 1 120 ? -0.465 -4.430 5.383 1.00 97.56 120 LEU A N 1
ATOM 994 C CA . LEU A 1 120 ? -0.730 -4.760 3.973 1.00 97.56 120 LEU A CA 1
ATOM 995 C C . LEU A 1 120 ? 0.379 -4.285 3.022 1.00 97.56 120 LEU A C 1
ATOM 997 O O . LEU A 1 120 ? 0.564 -4.880 1.961 1.00 97.56 120 LEU A O 1
ATOM 1001 N N . TYR A 1 121 ? 1.127 -3.251 3.408 1.00 96.69 121 TYR A N 1
ATOM 1002 C CA . TYR A 1 121 ? 2.302 -2.753 2.690 1.00 96.69 121 TYR A CA 1
ATOM 1003 C C . TYR A 1 121 ? 3.591 -3.512 3.029 1.00 96.69 121 TYR A C 1
ATOM 1005 O O . TYR A 1 121 ? 4.652 -3.165 2.522 1.00 96.69 121 TYR A O 1
ATOM 1013 N N . GLY A 1 122 ? 3.506 -4.582 3.823 1.00 94.94 122 GLY A N 1
ATOM 1014 C CA . GLY A 1 122 ? 4.615 -5.500 4.075 1.00 94.94 122 GLY A CA 1
ATOM 1015 C C . GLY A 1 122 ? 5.396 -5.233 5.359 1.00 94.94 122 GLY A C 1
ATOM 1016 O O . GLY A 1 122 ? 6.366 -5.948 5.610 1.00 94.94 122 GLY A O 1
ATOM 1017 N N . GLN A 1 123 ? 4.971 -4.279 6.196 1.00 96.00 123 GLN A N 1
ATOM 1018 C CA . GLN A 1 123 ? 5.487 -4.178 7.562 1.00 96.00 123 GLN A CA 1
ATOM 1019 C C . GLN A 1 123 ? 5.049 -5.408 8.376 1.00 96.00 123 GLN A C 1
ATOM 1021 O O . GLN A 1 123 ? 3.948 -5.934 8.185 1.00 96.00 123 GLN A O 1
ATOM 1026 N N . SER A 1 124 ? 5.893 -5.879 9.300 1.00 95.44 124 SER A N 1
ATOM 1027 C CA . SER A 1 124 ? 5.473 -6.923 10.242 1.00 95.44 124 SER A CA 1
ATOM 1028 C C . SER A 1 124 ? 4.287 -6.425 11.076 1.00 95.44 124 SER A C 1
ATOM 1030 O O . SER A 1 124 ? 4.156 -5.226 11.341 1.00 95.44 124 SER A O 1
ATOM 1032 N N . PHE A 1 125 ? 3.407 -7.334 11.495 1.00 93.69 125 PHE A N 1
ATOM 1033 C CA . PHE A 1 125 ? 2.265 -6.940 12.320 1.00 93.69 125 PHE A CA 1
ATOM 1034 C C . PHE A 1 125 ? 2.738 -6.379 13.670 1.00 93.69 125 PHE A C 1
ATOM 1036 O O . PHE A 1 125 ? 2.203 -5.386 14.159 1.00 93.69 125 PHE A O 1
ATOM 1043 N N . GLU A 1 126 ? 3.792 -6.969 14.237 1.00 96.12 126 GLU A N 1
ATOM 1044 C CA . GLU A 1 126 ? 4.407 -6.543 15.491 1.00 96.12 126 GLU A CA 1
ATOM 1045 C C . GLU A 1 126 ? 4.964 -5.119 15.429 1.00 96.12 126 GLU A C 1
ATOM 1047 O O . GLU A 1 126 ? 4.895 -4.411 16.433 1.00 96.12 126 GLU A O 1
ATOM 1052 N N . ASP A 1 127 ? 5.523 -4.705 14.291 1.00 95.31 127 ASP A N 1
ATOM 1053 C CA . ASP A 1 127 ? 6.055 -3.351 14.112 1.00 95.31 127 ASP A CA 1
ATOM 1054 C C . ASP A 1 127 ? 4.946 -2.361 13.745 1.00 95.31 127 ASP A C 1
ATOM 1056 O O . ASP A 1 127 ? 4.942 -1.236 14.246 1.00 95.31 127 ASP A O 1
ATOM 1060 N N . ALA A 1 128 ? 3.961 -2.783 12.945 1.00 94.38 128 ALA A N 1
ATOM 1061 C CA . ALA A 1 128 ? 2.819 -1.948 12.577 1.00 94.38 128 ALA A CA 1
ATOM 1062 C C . ALA A 1 128 ? 2.012 -1.506 13.809 1.00 94.38 128 ALA A C 1
ATOM 1064 O O . ALA A 1 128 ? 1.629 -0.345 13.900 1.00 94.38 128 ALA A O 1
ATOM 1065 N N . VAL A 1 129 ? 1.810 -2.404 14.783 1.00 94.69 129 VAL A N 1
ATOM 1066 C CA . VAL A 1 129 ? 1.095 -2.115 16.045 1.00 94.69 129 VAL A CA 1
ATOM 1067 C C . VAL A 1 129 ? 1.879 -1.177 16.979 1.00 94.69 129 VAL A C 1
ATOM 1069 O O . VAL A 1 129 ? 1.287 -0.563 17.862 1.00 94.69 129 VAL A O 1
ATOM 1072 N N . LYS A 1 130 ? 3.203 -1.062 16.813 1.00 92.25 130 LYS A N 1
ATOM 1073 C CA . LYS A 1 130 ? 4.080 -0.216 17.648 1.00 92.25 130 LYS A CA 1
ATOM 1074 C C . LYS A 1 130 ? 4.409 1.145 17.024 1.00 92.25 130 LYS A C 1
ATOM 1076 O O . LYS A 1 130 ? 5.134 1.912 17.656 1.00 92.25 130 LYS A O 1
ATOM 1081 N N . SER A 1 131 ? 3.984 1.370 15.780 1.00 83.81 131 SER A N 1
ATOM 1082 C CA . SER A 1 131 ? 4.332 2.549 14.976 1.00 83.81 131 SER A CA 1
ATOM 1083 C C . SER A 1 131 ? 3.606 3.809 15.429 1.00 83.81 131 SER A C 1
ATOM 1085 O O . SER A 1 131 ? 2.447 3.685 15.877 1.00 83.81 131 SER A O 1
#